Protein AF-A0A2V7W354-F1 (afdb_monomer_lite)

Structure (mmCIF, N/CA/C/O backbone):
data_AF-A0A2V7W354-F1
#
_entry.id   AF-A0A2V7W354-F1
#
loop_
_atom_site.group_PDB
_atom_site.id
_atom_site.type_symbol
_atom_site.label_atom_id
_atom_site.label_alt_id
_atom_site.label_comp_id
_atom_site.label_asym_id
_atom_site.label_entity_id
_atom_site.label_seq_id
_atom_site.pdbx_PDB_ins_code
_atom_site.Cartn_x
_atom_site.Cartn_y
_atom_site.Cartn_z
_atom_site.occupancy
_atom_site.B_iso_or_equiv
_atom_site.auth_seq_id
_atom_site.auth_comp_id
_atom_site.auth_asym_id
_atom_site.auth_atom_id
_atom_site.pdbx_PDB_model_num
ATOM 1 N N . MET A 1 1 ? -5.251 -16.194 -10.541 1.00 64.38 1 MET A N 1
ATOM 2 C CA . MET A 1 1 ? -4.173 -15.465 -9.830 1.00 64.38 1 MET A CA 1
ATOM 3 C C . MET A 1 1 ? -4.380 -13.954 -9.883 1.00 64.38 1 MET A C 1
ATOM 5 O O . MET A 1 1 ? -4.594 -13.389 -8.822 1.00 64.38 1 MET A O 1
ATOM 9 N N . LEU A 1 2 ? -4.373 -13.297 -11.059 1.00 75.38 2 LEU A N 1
ATOM 10 C CA . LEU A 1 2 ? -4.713 -11.863 -11.137 1.00 75.38 2 LEU A CA 1
ATOM 11 C C . LEU A 1 2 ? -6.180 -11.609 -10.772 1.00 75.38 2 LEU A C 1
ATOM 13 O O . LEU A 1 2 ? -6.443 -10.765 -9.927 1.00 75.38 2 LEU A O 1
ATOM 17 N N . ASP A 1 3 ? -7.098 -12.406 -11.320 1.00 82.12 3 ASP A N 1
ATOM 18 C CA . ASP A 1 3 ? -8.537 -12.286 -11.047 1.00 82.12 3 ASP A CA 1
ATOM 19 C C . ASP A 1 3 ? -8.871 -12.484 -9.559 1.00 82.12 3 ASP A C 1
ATOM 21 O O . ASP A 1 3 ? -9.708 -11.777 -9.002 1.00 82.12 3 ASP A O 1
ATOM 25 N N . ASP A 1 4 ? -8.178 -13.408 -8.883 1.00 88.19 4 ASP A N 1
ATOM 26 C CA . ASP A 1 4 ? -8.357 -13.656 -7.447 1.00 88.19 4 ASP A CA 1
ATOM 27 C C . ASP A 1 4 ? -7.864 -12.472 -6.610 1.00 88.19 4 ASP A C 1
ATOM 29 O O . ASP A 1 4 ? -8.521 -12.072 -5.647 1.00 88.19 4 ASP A O 1
ATOM 33 N N . LEU A 1 5 ? -6.721 -11.886 -6.987 1.00 89.38 5 LEU A N 1
ATOM 34 C CA . LEU A 1 5 ? -6.174 -10.703 -6.328 1.00 89.38 5 LEU A CA 1
ATOM 35 C C . LEU A 1 5 ? -7.048 -9.470 -6.584 1.00 89.38 5 LEU A C 1
ATOM 37 O O . LEU A 1 5 ? -7.323 -8.712 -5.658 1.00 89.38 5 LEU A O 1
ATOM 41 N N . GLU A 1 6 ? -7.524 -9.280 -7.813 1.00 90.94 6 GLU A N 1
ATOM 42 C CA . GLU A 1 6 ? -8.455 -8.209 -8.161 1.00 90.94 6 GLU A CA 1
ATOM 43 C C . GLU A 1 6 ? -9.764 -8.345 -7.380 1.00 90.94 6 GLU A C 1
ATOM 45 O O . GLU A 1 6 ? -10.239 -7.369 -6.796 1.00 90.94 6 GLU A O 1
ATOM 50 N N . LYS A 1 7 ? -10.313 -9.562 -7.286 1.00 93.88 7 LYS A N 1
ATOM 51 C CA . LYS A 1 7 ? -11.489 -9.837 -6.461 1.00 93.88 7 LYS A CA 1
ATOM 52 C C . LYS A 1 7 ? -11.224 -9.515 -4.992 1.00 93.88 7 LYS A C 1
ATOM 54 O O . LYS A 1 7 ? -12.003 -8.783 -4.388 1.00 93.88 7 LYS A O 1
ATOM 59 N N . LEU A 1 8 ? -10.117 -10.005 -4.431 1.00 95.81 8 LEU A N 1
ATOM 60 C CA . LEU A 1 8 ? -9.734 -9.736 -3.044 1.00 95.81 8 LEU A CA 1
ATOM 61 C C . LEU A 1 8 ? -9.638 -8.230 -2.770 1.00 95.81 8 LEU A C 1
ATOM 63 O O . LEU A 1 8 ? -10.099 -7.756 -1.732 1.00 95.81 8 LEU A O 1
ATOM 67 N N . ILE A 1 9 ? -9.066 -7.476 -3.707 1.00 95.50 9 ILE A N 1
ATOM 68 C CA . ILE A 1 9 ? -8.936 -6.023 -3.622 1.00 95.50 9 ILE A CA 1
ATOM 69 C C . ILE A 1 9 ? -10.290 -5.334 -3.691 1.00 95.50 9 ILE A C 1
ATOM 71 O O . ILE A 1 9 ? -10.560 -4.463 -2.866 1.00 95.50 9 ILE A O 1
ATOM 75 N N . ASN A 1 10 ? -11.150 -5.722 -4.628 1.00 94.06 10 ASN A N 1
ATOM 76 C CA . ASN A 1 10 ? -12.484 -5.147 -4.756 1.00 94.06 10 ASN A CA 1
ATOM 77 C C . ASN A 1 10 ? -13.334 -5.401 -3.504 1.00 94.06 10 ASN A C 1
ATOM 79 O O . ASN A 1 10 ? -14.010 -4.486 -3.039 1.00 94.06 10 ASN A O 1
ATOM 83 N N . ASP A 1 11 ? -13.226 -6.590 -2.907 1.00 96.31 11 ASP A N 1
ATOM 84 C CA . ASP A 1 11 ? -13.953 -6.957 -1.687 1.00 96.31 11 ASP A CA 1
ATOM 85 C C . ASP A 1 11 ? -13.463 -6.191 -0.440 1.00 96.31 11 ASP A C 1
ATOM 87 O O . ASP A 1 11 ? -14.211 -6.022 0.522 1.00 96.31 11 ASP A O 1
ATOM 91 N N . ASN A 1 12 ? -12.210 -5.718 -0.439 1.00 97.19 12 ASN A N 1
ATOM 92 C CA . ASN A 1 12 ? -11.556 -5.137 0.742 1.00 97.19 12 ASN A CA 1
ATOM 93 C C . ASN A 1 12 ? -11.166 -3.659 0.597 1.00 97.19 12 ASN A C 1
ATOM 95 O O . ASN A 1 12 ? -10.631 -3.061 1.536 1.00 97.19 12 ASN A O 1
ATOM 99 N N . ASN A 1 13 ? -11.428 -3.037 -0.550 1.00 93.94 13 ASN A N 1
ATOM 100 C CA . ASN A 1 13 ? -11.149 -1.624 -0.762 1.00 93.94 13 ASN A CA 1
ATOM 101 C C . ASN A 1 13 ? -12.141 -0.749 0.020 1.00 93.94 13 ASN A C 1
ATOM 103 O O . ASN A 1 13 ? -13.292 -0.569 -0.369 1.00 93.94 13 ASN A O 1
ATOM 107 N N . GLN A 1 14 ? -11.675 -0.152 1.117 1.00 88.12 14 GLN A N 1
ATOM 108 C CA . GLN A 1 14 ? -12.504 0.670 2.004 1.00 88.12 14 GLN A CA 1
ATOM 109 C C . GLN A 1 14 ? -12.506 2.157 1.637 1.00 88.12 14 GLN A C 1
ATOM 111 O O . GLN A 1 14 ? -12.971 2.987 2.422 1.00 88.12 14 GLN A O 1
ATOM 116 N N . ARG A 1 15 ? -11.973 2.524 0.465 1.00 83.75 15 ARG A N 1
ATOM 117 C CA . ARG A 1 15 ? -11.866 3.919 0.042 1.00 83.75 15 ARG A CA 1
ATOM 118 C C . ARG A 1 15 ? -12.774 4.231 -1.150 1.00 83.75 15 ARG A C 1
ATOM 120 O O . ARG A 1 15 ? -12.404 3.956 -2.292 1.00 83.75 15 ARG A O 1
ATOM 127 N N . PRO A 1 16 ? -13.911 4.910 -0.915 1.00 77.88 16 PRO A N 1
ATOM 128 C CA . PRO A 1 16 ? -14.727 5.460 -1.991 1.00 77.88 16 PRO A CA 1
ATOM 129 C C . PRO A 1 16 ? -13.901 6.380 -2.904 1.00 77.88 16 PRO A C 1
ATOM 131 O O . PRO A 1 16 ? -13.127 7.211 -2.425 1.00 77.88 16 PRO A O 1
ATOM 134 N N . GLY A 1 17 ? -14.057 6.228 -4.221 1.00 78.00 17 GLY A N 1
ATOM 135 C CA . GLY A 1 17 ? -13.356 7.040 -5.227 1.00 78.00 17 GLY A CA 1
ATOM 136 C C . GLY A 1 17 ? -11.921 6.604 -5.552 1.00 78.00 17 GLY A C 1
ATOM 137 O O . GLY A 1 17 ? -11.286 7.226 -6.401 1.00 78.00 17 GLY A O 1
ATOM 138 N N . LEU A 1 18 ? -11.404 5.543 -4.923 1.00 84.94 18 LEU A N 1
ATOM 139 C CA . LEU A 1 18 ? -10.196 4.850 -5.371 1.00 84.94 18 LEU A CA 1
ATOM 140 C C . LEU A 1 18 ? -10.619 3.557 -6.071 1.00 84.94 18 LEU A C 1
ATOM 142 O O . LEU A 1 18 ? -11.279 2.728 -5.451 1.00 84.94 18 LEU A O 1
ATOM 146 N N . SER A 1 19 ? -10.277 3.380 -7.348 1.00 90.50 19 SER A N 1
ATOM 147 C CA . SER A 1 19 ? -10.637 2.151 -8.063 1.00 90.50 19 SER A CA 1
ATOM 148 C C . SER A 1 19 ? -9.844 0.957 -7.522 1.00 90.50 19 SER A C 1
ATOM 150 O O . SER A 1 19 ? -8.677 1.096 -7.142 1.00 90.50 19 SER A O 1
ATOM 152 N N . GLY A 1 20 ? -10.461 -0.228 -7.515 1.00 90.38 20 GLY A N 1
ATOM 153 C CA . GLY A 1 20 ? -9.764 -1.466 -7.152 1.00 90.38 20 GLY A CA 1
ATOM 154 C C . GLY A 1 20 ? -8.561 -1.729 -8.057 1.00 90.38 20 GLY A C 1
ATOM 155 O O . GLY A 1 20 ? -7.496 -2.094 -7.576 1.00 90.38 20 GLY A O 1
ATOM 156 N N . THR A 1 21 ? -8.665 -1.392 -9.342 1.00 89.62 21 THR A N 1
ATOM 157 C CA . THR A 1 21 ? -7.558 -1.476 -10.302 1.00 89.62 21 THR A CA 1
ATOM 158 C C . THR A 1 21 ? -6.344 -0.626 -9.896 1.00 89.62 21 THR A C 1
ATOM 160 O O . THR A 1 21 ? -5.209 -1.077 -10.010 1.00 89.62 21 THR A O 1
ATOM 163 N N . THR A 1 22 ? -6.535 0.584 -9.353 1.00 91.31 22 THR A N 1
ATOM 164 C CA . THR A 1 22 ? -5.404 1.371 -8.827 1.00 91.31 22 THR A CA 1
ATOM 165 C C . THR A 1 22 ? -4.781 0.710 -7.597 1.00 91.31 22 THR A C 1
ATOM 167 O O . THR A 1 22 ? -3.558 0.680 -7.477 1.00 91.31 22 THR A O 1
ATOM 170 N N . VAL A 1 23 ? -5.595 0.150 -6.695 1.00 94.50 23 VAL A N 1
ATOM 171 C CA . VAL A 1 23 ? -5.094 -0.591 -5.522 1.00 94.50 23 VAL A CA 1
ATOM 172 C C . VAL A 1 23 ? -4.318 -1.841 -5.952 1.00 94.50 23 VAL A C 1
ATOM 174 O O . VAL A 1 23 ? -3.273 -2.125 -5.375 1.00 94.50 23 VAL A O 1
ATOM 177 N N . LEU A 1 24 ? -4.766 -2.529 -7.005 1.00 92.88 24 LEU A N 1
ATOM 178 C CA . LEU A 1 24 ? -4.073 -3.667 -7.611 1.00 92.88 24 LEU A CA 1
ATOM 179 C C . LEU A 1 24 ? -2.677 -3.290 -8.094 1.00 92.88 24 LEU A C 1
ATOM 181 O O . LEU A 1 24 ? -1.703 -3.946 -7.737 1.00 92.88 24 LEU A O 1
ATOM 185 N N . TYR A 1 25 ? -2.549 -2.203 -8.847 1.00 92.06 25 TYR A N 1
ATOM 186 C CA . TYR A 1 25 ? -1.241 -1.774 -9.342 1.00 92.06 25 TYR A CA 1
ATOM 187 C C . TYR A 1 25 ? -0.308 -1.306 -8.226 1.00 92.06 25 TYR A C 1
ATOM 189 O O . TYR A 1 25 ? 0.904 -1.499 -8.321 1.00 92.06 25 TYR A O 1
ATOM 197 N N . ILE A 1 26 ? -0.857 -0.752 -7.143 1.00 94.38 26 ILE A N 1
ATOM 198 C CA . ILE A 1 26 ? -0.087 -0.460 -5.931 1.00 94.38 26 ILE A CA 1
ATOM 199 C C . ILE A 1 26 ? 0.396 -1.764 -5.291 1.00 94.38 26 ILE A C 1
ATOM 201 O O . ILE A 1 26 ? 1.592 -1.898 -5.071 1.00 94.38 26 ILE A O 1
ATOM 205 N N . ALA A 1 27 ? -0.476 -2.753 -5.076 1.00 94.69 27 ALA A N 1
ATOM 206 C CA . ALA A 1 27 ? -0.093 -4.053 -4.514 1.00 94.69 27 ALA A CA 1
ATOM 207 C C . ALA A 1 27 ? 1.032 -4.725 -5.323 1.00 94.69 27 ALA A C 1
ATOM 209 O O . ALA A 1 27 ? 2.036 -5.171 -4.767 1.00 94.69 27 ALA A O 1
ATOM 210 N N . LEU A 1 28 ? 0.908 -4.726 -6.653 1.00 91.62 28 LEU A N 1
ATOM 211 C CA . LEU A 1 28 ? 1.934 -5.252 -7.555 1.00 91.62 28 LEU A CA 1
ATOM 212 C C . LEU A 1 28 ? 3.236 -4.443 -7.485 1.00 91.62 28 LEU A C 1
ATOM 214 O O . LEU A 1 28 ? 4.321 -5.019 -7.511 1.00 91.62 28 LEU A O 1
ATOM 218 N N . TH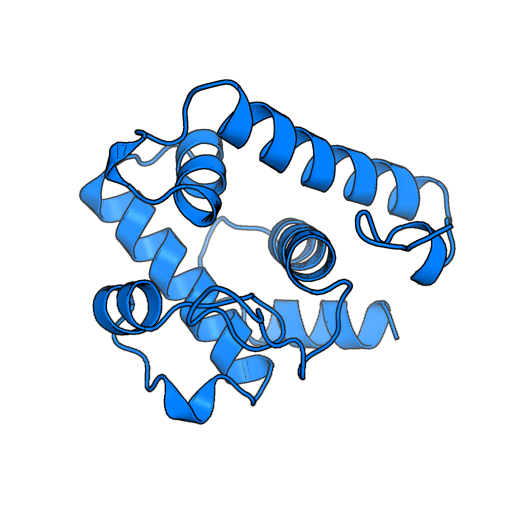R A 1 29 ? 3.152 -3.120 -7.348 1.00 92.12 29 THR A N 1
ATOM 219 C CA . THR A 1 29 ? 4.338 -2.264 -7.205 1.00 92.12 29 THR A CA 1
ATOM 220 C C . THR A 1 29 ? 5.053 -2.474 -5.871 1.00 92.12 29 THR A C 1
ATOM 222 O O . THR A 1 29 ? 6.284 -2.445 -5.830 1.00 92.12 29 THR A O 1
ATOM 225 N N . GLU A 1 30 ? 4.299 -2.696 -4.797 1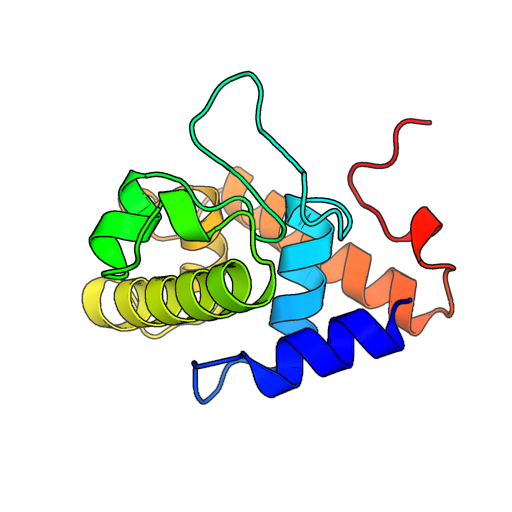.00 94.12 30 GLU A N 1
ATOM 226 C CA . GLU A 1 30 ? 4.815 -2.853 -3.437 1.00 94.12 30 GLU A CA 1
ATOM 227 C C . GLU A 1 30 ? 5.440 -4.232 -3.201 1.00 94.12 30 GLU A C 1
ATOM 229 O O . GLU A 1 30 ? 6.563 -4.335 -2.714 1.00 94.12 30 GLU A O 1
ATOM 234 N N . SER A 1 31 ? 4.736 -5.302 -3.568 1.00 93.19 31 SER A N 1
ATOM 235 C CA . SER A 1 31 ? 5.119 -6.678 -3.216 1.00 93.19 31 SER A CA 1
ATOM 236 C C . SER A 1 31 ? 5.231 -7.619 -4.412 1.00 93.19 31 SER A C 1
ATOM 238 O O . SER A 1 31 ? 5.590 -8.781 -4.245 1.00 93.19 31 SER A O 1
ATOM 240 N N . GLY A 1 32 ? 4.897 -7.166 -5.624 1.00 89.94 32 GLY A N 1
ATOM 241 C CA . GLY A 1 32 ? 4.692 -8.071 -6.757 1.00 89.94 32 GLY A CA 1
ATOM 242 C C . GLY A 1 32 ? 3.459 -8.966 -6.596 1.00 89.94 32 GLY A C 1
ATOM 243 O O . GLY A 1 32 ? 3.352 -9.961 -7.30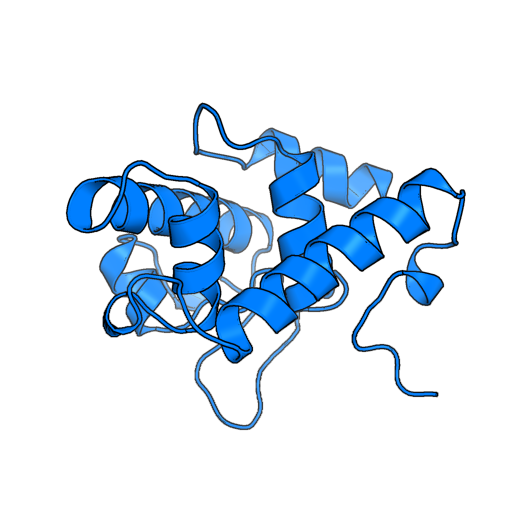2 1.00 89.94 32 GLY A O 1
ATOM 244 N N . GLY A 1 33 ? 2.547 -8.638 -5.670 1.00 90.69 33 GLY A N 1
ATOM 245 C CA . GLY A 1 33 ? 1.387 -9.467 -5.336 1.00 90.69 33 GLY A CA 1
ATOM 246 C C . GLY A 1 33 ? 1.652 -10.525 -4.259 1.00 90.69 33 GLY A C 1
ATOM 247 O O . GLY A 1 33 ? 0.764 -11.326 -3.984 1.00 90.69 33 GLY A O 1
ATOM 248 N N . ASP A 1 34 ? 2.838 -10.540 -3.643 1.00 91.81 34 ASP A N 1
ATOM 249 C CA . ASP A 1 34 ? 3.181 -11.493 -2.584 1.00 91.81 34 ASP A CA 1
ATOM 250 C C . ASP A 1 34 ? 2.623 -11.044 -1.215 1.00 91.81 34 ASP A C 1
ATOM 252 O O . ASP A 1 34 ? 3.107 -10.063 -0.636 1.00 91.81 34 ASP A O 1
ATOM 256 N N . PRO A 1 35 ? 1.639 -11.762 -0.634 1.00 92.62 35 PRO A N 1
ATOM 257 C CA . PRO A 1 35 ? 1.091 -11.428 0.677 1.00 92.62 35 PRO A CA 1
ATOM 258 C C . PRO A 1 35 ? 2.082 -11.651 1.826 1.00 92.62 35 PRO A C 1
ATOM 260 O O . PRO A 1 35 ? 1.852 -11.141 2.918 1.00 92.62 35 PRO A O 1
ATOM 263 N N . ASN A 1 36 ? 3.187 -12.364 1.595 1.00 92.88 36 ASN A N 1
ATOM 264 C CA . ASN A 1 36 ? 4.219 -12.647 2.592 1.00 92.88 36 ASN A CA 1
ATOM 265 C C . ASN A 1 36 ? 5.467 -11.764 2.428 1.00 92.88 36 ASN A C 1
ATOM 267 O O . ASN A 1 36 ? 6.480 -12.000 3.094 1.00 92.88 36 ASN A O 1
ATOM 271 N N . ALA A 1 37 ? 5.416 -10.744 1.565 1.00 93.69 37 ALA A N 1
ATOM 272 C CA . ALA A 1 37 ? 6.547 -9.860 1.327 1.00 93.69 37 ALA A CA 1
ATOM 273 C C . ALA A 1 37 ? 6.970 -9.130 2.614 1.00 93.69 37 ALA A C 1
ATOM 275 O O . ALA A 1 37 ? 6.155 -8.527 3.313 1.00 93.69 37 ALA A O 1
ATOM 276 N N . ASN A 1 38 ? 8.266 -9.142 2.918 1.00 93.12 38 ASN A N 1
ATOM 277 C CA . ASN A 1 38 ? 8.837 -8.465 4.081 1.00 93.12 38 ASN A CA 1
ATOM 278 C C . ASN A 1 38 ? 10.067 -7.660 3.661 1.00 93.12 38 ASN A C 1
ATOM 280 O O . ASN A 1 38 ? 11.011 -8.205 3.083 1.00 93.12 38 ASN A O 1
ATOM 284 N N . ALA A 1 39 ? 10.082 -6.367 3.979 1.00 90.81 39 ALA A N 1
ATOM 285 C CA . ALA A 1 39 ? 11.237 -5.525 3.713 1.00 90.81 39 ALA A CA 1
ATOM 286 C C . ALA A 1 39 ? 12.370 -5.812 4.712 1.00 90.81 39 ALA A C 1
ATOM 288 O O . ALA A 1 39 ? 12.178 -5.775 5.924 1.00 90.81 39 ALA A O 1
ATOM 289 N N . SER A 1 40 ? 13.586 -6.039 4.211 1.00 87.12 40 SER A N 1
ATOM 290 C CA . SER A 1 40 ? 14.763 -6.324 5.049 1.00 87.12 40 SER A CA 1
ATOM 291 C C . SER A 1 40 ? 15.321 -5.101 5.786 1.00 87.12 40 SER A C 1
ATOM 293 O O . SER A 1 40 ? 16.060 -5.249 6.755 1.00 87.12 40 SER A O 1
ATOM 295 N N . SER A 1 41 ? 14.988 -3.892 5.333 1.00 91.00 41 SER A N 1
ATOM 296 C CA . SER A 1 41 ? 15.525 -2.624 5.844 1.00 91.00 41 SER A CA 1
ATOM 297 C C . SER A 1 41 ? 14.479 -1.734 6.521 1.00 91.00 41 SER A C 1
ATOM 299 O O . SER A 1 41 ? 14.790 -0.612 6.920 1.00 91.00 41 SER A O 1
ATOM 301 N N . SER A 1 42 ? 13.230 -2.192 6.644 1.00 93.56 42 SER A N 1
ATOM 302 C CA . SER A 1 42 ? 12.140 -1.395 7.208 1.00 93.56 42 SER A CA 1
ATOM 303 C C . SER A 1 42 ? 11.111 -2.269 7.933 1.00 93.56 42 SER A C 1
ATOM 305 O O . SER A 1 42 ? 11.275 -3.476 8.062 1.00 93.56 42 SER A O 1
ATOM 307 N N . SER A 1 43 ? 10.045 -1.644 8.443 1.00 95.94 43 SER A N 1
ATOM 308 C CA . SER A 1 43 ? 8.888 -2.364 9.000 1.00 95.94 43 SER A CA 1
ATOM 309 C C . SER A 1 43 ? 7.778 -2.589 7.971 1.00 95.94 43 SER A C 1
ATOM 311 O O . SER A 1 43 ? 6.634 -2.765 8.354 1.00 95.94 43 SER A O 1
ATOM 313 N N . ALA A 1 44 ? 8.060 -2.479 6.676 1.00 97.00 44 ALA A N 1
ATOM 314 C CA . ALA A 1 44 ? 7.057 -2.737 5.653 1.00 97.00 44 ALA A CA 1
ATOM 315 C C . ALA A 1 44 ? 6.810 -4.245 5.516 1.00 97.00 44 ALA A C 1
ATOM 317 O O . ALA A 1 44 ? 7.761 -5.017 5.356 1.00 97.00 44 ALA A O 1
ATOM 318 N N . ILE A 1 45 ? 5.540 -4.649 5.602 1.00 97.25 45 ILE A N 1
ATOM 319 C CA . ILE A 1 45 ? 5.129 -6.054 5.522 1.00 97.25 45 ILE A CA 1
ATOM 320 C C . ILE A 1 45 ? 3.873 -6.244 4.673 1.00 97.25 45 ILE A C 1
ATOM 322 O O . ILE A 1 45 ? 3.047 -5.337 4.522 1.00 97.25 45 ILE A O 1
ATOM 326 N N . GLY A 1 46 ? 3.730 -7.466 4.176 1.00 95.88 46 GLY A N 1
ATOM 327 C CA . GLY A 1 46 ? 2.547 -7.972 3.507 1.00 95.88 46 GLY A CA 1
ATOM 328 C C . GLY A 1 46 ? 2.338 -7.427 2.098 1.00 95.88 46 GLY A C 1
ATOM 329 O O . GLY A 1 46 ? 3.160 -6.684 1.551 1.00 95.88 46 GLY A O 1
ATOM 330 N N . LEU A 1 47 ? 1.175 -7.765 1.541 1.00 97.06 47 LEU A N 1
ATOM 331 C CA . LEU A 1 47 ? 0.767 -7.442 0.169 1.00 97.06 47 LEU A CA 1
ATOM 332 C C . LEU A 1 47 ? 0.935 -5.954 -0.187 1.00 97.06 47 LEU A C 1
ATOM 334 O O . LEU A 1 47 ? 1.312 -5.613 -1.306 1.00 97.06 47 LEU A O 1
ATOM 338 N N . MET A 1 48 ? 0.657 -5.071 0.775 1.00 97.69 48 MET A N 1
ATOM 339 C CA . MET A 1 48 ? 0.618 -3.618 0.582 1.00 97.69 48 MET A CA 1
ATOM 340 C C . MET A 1 48 ? 1.821 -2.884 1.199 1.00 97.69 48 MET A C 1
ATOM 342 O O . MET A 1 48 ? 1.796 -1.654 1.268 1.00 97.69 48 MET A O 1
ATOM 346 N N . GLN A 1 49 ? 2.831 -3.624 1.683 1.00 97.62 49 GLN A N 1
ATOM 347 C CA . GLN A 1 49 ? 4.059 -3.097 2.303 1.00 97.62 49 GLN A CA 1
ATOM 348 C C . GLN A 1 49 ? 3.799 -2.017 3.371 1.00 97.62 49 GLN A C 1
ATOM 350 O O . GLN A 1 49 ? 4.449 -0.973 3.441 1.00 97.62 49 GLN A O 1
ATOM 355 N N . ILE A 1 50 ? 2.834 -2.277 4.255 1.00 98.06 50 ILE A N 1
ATOM 356 C CA . ILE A 1 50 ? 2.427 -1.333 5.299 1.00 98.06 50 ILE A CA 1
ATOM 357 C C . ILE A 1 50 ? 3.459 -1.314 6.425 1.00 98.06 50 ILE A C 1
ATOM 359 O O . ILE A 1 50 ? 3.809 -2.352 6.980 1.00 98.06 50 ILE A O 1
ATOM 363 N N . THR A 1 51 ? 3.900 -0.116 6.814 1.00 97.69 51 THR A N 1
ATOM 364 C CA . THR A 1 51 ? 4.794 0.079 7.967 1.00 97.69 51 THR A CA 1
ATOM 365 C C . THR A 1 51 ? 4.032 0.213 9.288 1.00 97.69 51 THR A C 1
ATOM 367 O O . THR A 1 51 ? 2.847 0.556 9.319 1.00 97.69 51 THR A O 1
ATOM 370 N N . LYS A 1 52 ? 4.727 0.059 10.426 1.00 97.88 52 LYS A N 1
ATOM 371 C CA . LYS A 1 52 ? 4.142 0.310 11.763 1.00 97.88 52 LYS A CA 1
ATOM 372 C C . LYS A 1 52 ? 3.554 1.718 11.904 1.00 97.88 52 LYS A C 1
ATOM 374 O O . LYS A 1 52 ? 2.535 1.905 12.569 1.00 97.88 52 LYS A O 1
ATOM 379 N N . VAL A 1 53 ? 4.191 2.714 11.283 1.00 97.56 53 VAL A N 1
ATOM 380 C CA . VAL A 1 53 ? 3.738 4.113 11.320 1.00 97.56 53 VAL A CA 1
ATOM 381 C C . VAL A 1 53 ? 2.435 4.277 10.542 1.00 97.56 53 VAL A C 1
ATOM 383 O O . VAL A 1 53 ? 1.490 4.866 11.067 1.00 97.56 53 VAL A O 1
ATOM 386 N N . MET A 1 54 ? 2.357 3.702 9.339 1.00 98.06 54 MET A N 1
ATOM 387 C CA . MET A 1 54 ? 1.142 3.711 8.519 1.00 98.06 54 MET A CA 1
ATOM 388 C C . MET A 1 54 ? -0.014 3.011 9.237 1.00 98.06 54 MET A C 1
ATOM 390 O O . MET A 1 54 ? -1.094 3.587 9.346 1.00 98.06 54 MET A O 1
ATOM 394 N N . ALA A 1 55 ? 0.224 1.826 9.814 1.00 98.19 55 ALA A N 1
ATOM 395 C CA . ALA A 1 55 ? -0.785 1.089 10.577 1.00 98.19 55 ALA A CA 1
ATOM 396 C C . ALA A 1 55 ? -1.334 1.915 11.752 1.00 98.19 55 ALA A C 1
ATOM 398 O O . ALA A 1 55 ? -2.546 1.989 11.952 1.00 98.19 55 ALA A O 1
ATOM 399 N N . LYS A 1 56 ? -0.460 2.620 12.486 1.00 98.12 56 LYS A N 1
ATOM 400 C CA . LYS A 1 56 ? -0.869 3.532 13.563 1.00 98.12 56 LYS A CA 1
ATOM 401 C C . LYS A 1 56 ? -1.721 4.696 13.044 1.00 98.12 56 LYS A C 1
ATOM 403 O O . LYS A 1 56 ? -2.736 5.021 13.656 1.00 98.12 56 LYS A O 1
ATOM 408 N N . GLN A 1 57 ? -1.331 5.317 11.929 1.00 97.75 57 GLN A N 1
ATOM 409 C CA . GLN A 1 57 ? -2.065 6.432 11.311 1.00 97.75 57 GLN A CA 1
ATOM 410 C C . GLN A 1 57 ? -3.445 5.991 10.792 1.00 97.75 57 GLN A C 1
ATOM 412 O O . GLN A 1 57 ? -4.435 6.700 10.976 1.00 97.75 57 GLN A O 1
ATOM 417 N N . ALA A 1 58 ? -3.519 4.790 10.219 1.00 96.88 58 ALA A N 1
ATOM 418 C CA . ALA A 1 58 ? -4.737 4.171 9.703 1.00 96.88 58 ALA A CA 1
ATOM 419 C C . ALA A 1 58 ? -5.590 3.461 10.772 1.00 96.88 58 ALA A C 1
ATOM 421 O O . ALA A 1 58 ? -6.695 3.014 10.467 1.00 96.88 58 ALA A O 1
ATOM 422 N N . LYS A 1 59 ? -5.109 3.391 12.023 1.00 97.44 59 LYS A N 1
ATOM 423 C CA . LYS A 1 59 ? -5.746 2.693 13.154 1.00 97.44 59 LYS A CA 1
ATOM 424 C C . LYS A 1 59 ? -5.990 1.197 12.893 1.00 97.44 59 LYS A C 1
ATOM 426 O O . LYS A 1 59 ? -7.059 0.679 13.205 1.00 97.44 59 LYS A O 1
ATOM 431 N N . CYS A 1 60 ? -4.996 0.511 12.341 1.00 97.00 60 CYS A N 1
ATOM 432 C CA . CYS A 1 60 ? -5.016 -0.935 12.104 1.00 97.00 60 CYS A CA 1
ATOM 433 C C . CYS A 1 60 ? -4.140 -1.685 13.114 1.00 97.00 60 CYS A C 1
ATOM 435 O O . CYS A 1 60 ? -3.202 -1.118 13.682 1.00 97.00 60 CYS A O 1
ATOM 437 N N . SER A 1 61 ? -4.379 -2.989 13.264 1.00 97.88 61 SER A N 1
ATOM 438 C CA . SER A 1 61 ? -3.450 -3.878 13.964 1.00 97.88 61 SER A CA 1
ATOM 439 C C . SER A 1 61 ? -2.294 -4.267 13.044 1.00 97.88 61 SER A C 1
ATOM 441 O O . SER A 1 61 ? -2.509 -4.916 12.027 1.00 97.88 61 SER A O 1
ATOM 443 N N . TYR A 1 62 ? -1.058 -3.905 13.399 1.00 97.62 62 TYR A N 1
ATOM 444 C CA . TYR A 1 62 ? 0.114 -4.218 12.573 1.00 97.62 62 TYR A CA 1
ATOM 445 C C . TYR A 1 62 ? 0.389 -5.728 12.469 1.00 97.62 62 TYR A C 1
ATOM 447 O O . TYR A 1 62 ? 0.820 -6.201 11.424 1.00 97.62 62 TYR A O 1
ATOM 455 N N . SER A 1 63 ? 0.109 -6.506 13.519 1.00 96.69 63 SER A N 1
ATOM 456 C CA . SER A 1 63 ? 0.313 -7.963 13.501 1.00 96.69 63 SER A CA 1
ATOM 457 C C . SER A 1 63 ? -0.664 -8.709 12.590 1.00 96.69 63 SER A C 1
ATOM 459 O O . SER A 1 63 ? -0.393 -9.851 12.237 1.00 96.69 63 SER A O 1
ATOM 461 N N . ALA A 1 64 ? -1.779 -8.080 12.206 1.00 96.50 64 ALA A N 1
ATOM 462 C CA . ALA A 1 64 ? -2.771 -8.673 11.313 1.00 96.50 64 ALA A CA 1
ATOM 463 C C . ALA A 1 64 ? -2.410 -8.511 9.827 1.00 96.50 64 ALA A C 1
ATOM 465 O O . ALA A 1 64 ? -3.013 -9.156 8.984 1.00 96.50 64 ALA A O 1
ATOM 466 N N . LEU A 1 65 ? -1.410 -7.689 9.484 1.00 97.25 65 LEU A N 1
ATOM 467 C CA . LEU A 1 65 ? -1.135 -7.288 8.095 1.00 97.25 65 LEU A CA 1
ATOM 468 C C . LEU A 1 65 ? -0.427 -8.360 7.249 1.00 97.25 65 LEU A C 1
ATOM 470 O O . LEU A 1 65 ? -0.147 -8.117 6.077 1.00 97.25 65 LEU A O 1
ATOM 474 N N . ALA A 1 66 ? -0.138 -9.528 7.830 1.00 94.75 66 ALA A N 1
ATOM 475 C CA . ALA A 1 66 ? 0.206 -10.727 7.066 1.00 94.75 66 ALA A CA 1
ATOM 476 C C . ALA A 1 66 ? -1.029 -11.333 6.368 1.00 94.75 66 ALA A C 1
ATOM 478 O O . ALA A 1 66 ? -0.885 -12.053 5.384 1.00 94.75 66 ALA A O 1
ATOM 479 N N . ASP A 1 67 ? -2.238 -11.025 6.850 1.00 97.12 67 ASP A N 1
ATOM 480 C CA . ASP A 1 67 ? -3.471 -11.286 6.116 1.00 97.12 67 ASP A CA 1
ATOM 481 C C . ASP A 1 67 ? -3.629 -10.225 5.005 1.00 97.12 67 ASP A C 1
ATOM 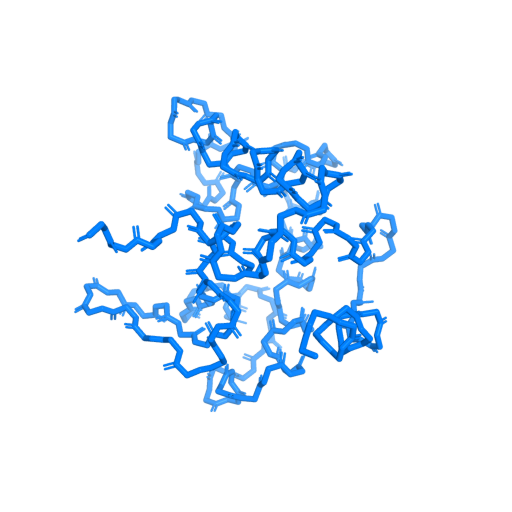483 O O . ASP A 1 67 ? -3.642 -9.018 5.289 1.00 97.12 67 ASP A O 1
ATOM 487 N N . PRO A 1 68 ? -3.735 -10.629 3.727 1.00 97.50 68 PRO A N 1
ATOM 488 C CA . PRO A 1 68 ? -3.808 -9.682 2.623 1.00 97.50 68 PRO A CA 1
ATOM 489 C C . PRO A 1 68 ? -5.094 -8.845 2.620 1.00 97.50 68 PRO A C 1
ATOM 491 O O . PRO A 1 68 ? -5.048 -7.692 2.188 1.00 97.50 68 PRO A O 1
ATOM 494 N N . ALA A 1 69 ? -6.217 -9.359 3.132 1.00 98.12 69 ALA A N 1
ATOM 495 C CA . ALA A 1 69 ? -7.448 -8.583 3.266 1.00 98.12 69 ALA A CA 1
ATOM 496 C C . ALA A 1 69 ? -7.252 -7.434 4.267 1.00 98.12 69 ALA A C 1
ATOM 498 O O . ALA A 1 69 ? -7.544 -6.277 3.951 1.00 98.12 69 ALA A O 1
ATOM 499 N N . GLU A 1 70 ? -6.666 -7.723 5.432 1.00 98.31 70 GLU A N 1
ATOM 500 C CA . GLU A 1 70 ? -6.319 -6.713 6.442 1.00 98.31 70 GLU A CA 1
ATOM 501 C C . GLU A 1 70 ? -5.306 -5.693 5.902 1.00 98.31 70 GLU A C 1
ATOM 503 O O . GLU A 1 70 ? -5.442 -4.486 6.131 1.00 98.31 70 GLU A O 1
ATOM 508 N N . ALA A 1 71 ? -4.323 -6.144 5.115 1.00 98.25 71 ALA A N 1
ATOM 509 C CA . ALA A 1 71 ? -3.361 -5.262 4.461 1.00 98.25 71 ALA A CA 1
ATOM 510 C C . ALA A 1 71 ? -4.036 -4.275 3.489 1.00 98.25 71 ALA A C 1
ATOM 512 O O . ALA A 1 71 ? -3.751 -3.075 3.543 1.00 98.25 71 ALA A O 1
ATOM 513 N N . ILE A 1 72 ? -4.962 -4.743 2.641 1.00 98.44 72 ILE A N 1
ATOM 514 C CA . ILE A 1 72 ? -5.713 -3.906 1.684 1.00 98.44 72 ILE A CA 1
ATOM 515 C C . ILE A 1 72 ? -6.604 -2.899 2.419 1.00 98.44 72 ILE A C 1
ATOM 517 O O . ILE A 1 72 ? -6.591 -1.698 2.113 1.00 98.44 72 ILE A O 1
ATOM 521 N N . GLN A 1 73 ? -7.353 -3.355 3.424 1.00 98.19 73 GLN A N 1
ATOM 522 C CA . GLN A 1 73 ? -8.202 -2.477 4.228 1.00 98.19 73 GLN A CA 1
ATOM 523 C C . GLN A 1 73 ? -7.369 -1.406 4.938 1.00 98.19 73 GLN A C 1
ATOM 525 O O . GLN A 1 73 ? -7.735 -0.228 4.959 1.00 98.19 73 GLN A O 1
ATOM 530 N N . CYS A 1 74 ? -6.213 -1.787 5.482 1.00 98.25 74 CYS A N 1
ATOM 531 C CA . CYS A 1 74 ? -5.337 -0.845 6.154 1.00 98.25 74 CYS A CA 1
ATOM 532 C C . CYS A 1 74 ? -4.713 0.172 5.192 1.00 98.25 74 CYS A C 1
ATOM 534 O O . CYS A 1 74 ? -4.700 1.369 5.486 1.00 98.25 74 CYS A O 1
ATOM 536 N N . ALA A 1 75 ? -4.253 -0.273 4.021 1.00 97.88 75 ALA A N 1
ATOM 537 C CA . ALA A 1 75 ? -3.704 0.596 2.983 1.00 97.88 75 ALA A CA 1
ATOM 538 C C . ALA A 1 75 ? -4.716 1.654 2.531 1.00 97.88 75 ALA A C 1
ATOM 540 O O . ALA A 1 75 ? -4.406 2.845 2.444 1.00 97.88 75 ALA A O 1
ATOM 541 N N . THR A 1 76 ? -5.957 1.238 2.288 1.00 97.19 76 THR A N 1
ATOM 542 C CA . THR A 1 76 ? -7.017 2.133 1.810 1.00 97.19 76 THR A CA 1
ATOM 543 C C . THR A 1 76 ? -7.475 3.107 2.900 1.00 97.19 76 THR A C 1
ATOM 545 O O . THR A 1 76 ? -7.613 4.303 2.626 1.00 97.19 76 THR A O 1
ATOM 548 N N . LYS A 1 77 ? -7.572 2.661 4.163 1.00 97.56 77 LYS A N 1
ATOM 549 C CA . LYS A 1 77 ? -7.737 3.540 5.339 1.00 97.56 77 LYS A CA 1
ATOM 550 C C . LYS A 1 77 ? -6.593 4.543 5.479 1.00 97.56 77 LYS A C 1
ATOM 552 O O . LYS A 1 77 ? -6.838 5.715 5.775 1.00 97.56 77 LYS A O 1
ATOM 557 N N . TYR A 1 78 ? -5.356 4.118 5.234 1.00 97.88 78 TYR A N 1
ATOM 558 C CA . TYR A 1 78 ? -4.200 5.004 5.278 1.00 97.88 78 TYR A CA 1
ATOM 559 C C . TYR A 1 78 ? -4.278 6.094 4.205 1.00 97.88 78 TYR A C 1
ATOM 561 O O . TYR A 1 78 ? -4.087 7.272 4.502 1.00 97.88 78 TYR A O 1
ATOM 569 N N . MET A 1 79 ? -4.652 5.737 2.976 1.00 96.56 79 MET A N 1
ATOM 570 C CA . MET A 1 79 ? -4.872 6.715 1.908 1.00 96.56 79 MET A CA 1
ATOM 571 C C . MET A 1 79 ? -6.034 7.671 2.213 1.00 96.56 79 MET A C 1
ATOM 573 O O . MET A 1 79 ? -5.940 8.854 1.889 1.00 96.56 79 MET A O 1
ATOM 577 N N . CYS A 1 80 ? -7.104 7.211 2.874 1.00 95.75 80 CYS A N 1
ATOM 578 C CA . CYS A 1 80 ? -8.153 8.094 3.402 1.00 95.75 80 CYS A CA 1
ATOM 579 C C . CYS A 1 80 ? -7.586 9.087 4.425 1.00 95.75 80 CYS A C 1
ATOM 581 O O . CYS A 1 80 ? -7.895 10.278 4.368 1.00 95.75 80 CYS A O 1
ATOM 583 N N . TRP A 1 81 ? -6.733 8.619 5.340 1.00 96.75 81 TRP A N 1
ATOM 584 C CA . TRP A 1 81 ? -6.069 9.478 6.316 1.00 96.75 81 TRP A CA 1
ATOM 585 C C . TRP A 1 81 ? -5.151 10.505 5.639 1.00 96.75 81 TRP A C 1
ATOM 587 O O . TRP A 1 81 ? -5.249 11.692 5.946 1.00 96.75 81 TRP A O 1
ATOM 597 N N . LEU A 1 82 ? -4.326 10.096 4.671 1.00 96.88 82 LEU A N 1
ATOM 598 C CA . LEU A 1 82 ? -3.500 11.015 3.880 1.00 96.88 82 LEU A CA 1
ATOM 599 C C . LEU A 1 82 ? -4.360 12.060 3.167 1.00 96.88 82 LEU A C 1
ATOM 601 O O . LEU A 1 82 ? -4.069 13.255 3.211 1.00 96.88 82 LEU A O 1
ATOM 605 N N . SER A 1 83 ? -5.451 11.603 2.554 1.00 95.44 83 SER A N 1
ATOM 606 C CA . SER A 1 83 ? -6.340 12.467 1.796 1.00 95.44 83 SER A CA 1
ATOM 607 C C . SER A 1 83 ? -6.996 13.536 2.668 1.00 95.44 83 SER A C 1
ATOM 609 O O . SER A 1 83 ? -7.040 14.706 2.297 1.00 95.44 83 SER A O 1
ATOM 611 N N . LYS A 1 84 ? -7.445 13.138 3.863 1.00 95.62 84 LYS A N 1
ATOM 612 C CA . LYS A 1 84 ? -8.089 14.023 4.835 1.00 95.62 84 LYS A CA 1
ATOM 613 C C . LYS A 1 84 ? -7.131 15.051 5.439 1.00 95.62 84 LYS A C 1
ATOM 615 O O . LYS A 1 84 ? -7.558 16.162 5.729 1.00 95.62 84 LYS A O 1
ATOM 620 N N . ASN A 1 85 ? -5.880 14.668 5.690 1.00 96.56 85 ASN A N 1
ATOM 621 C CA . ASN A 1 85 ? -4.955 15.492 6.474 1.00 96.56 85 ASN A CA 1
ATOM 622 C C . ASN A 1 85 ? -3.972 16.307 5.623 1.00 96.56 85 ASN A C 1
ATOM 624 O O . ASN A 1 85 ? -3.453 17.300 6.120 1.00 96.56 85 ASN A O 1
ATOM 628 N N . PHE A 1 86 ? -3.703 15.904 4.375 1.00 96.31 86 PHE A N 1
ATOM 629 C CA . PHE A 1 86 ? -2.644 16.522 3.566 1.00 96.31 86 PHE A CA 1
ATOM 630 C C . PHE A 1 86 ? -3.109 16.984 2.186 1.00 96.31 86 PHE A C 1
ATOM 632 O O . PHE A 1 86 ? -2.706 18.059 1.754 1.00 96.31 86 PHE A O 1
ATOM 639 N N . SER A 1 87 ? -3.925 16.202 1.467 1.00 94.25 87 SER A N 1
ATOM 640 C CA . SER A 1 87 ? -4.400 16.616 0.138 1.00 94.25 87 SER A CA 1
ATOM 641 C C . SER A 1 87 ? -5.579 15.784 -0.375 1.00 94.25 87 SER A C 1
ATOM 643 O O . SER A 1 87 ? -5.477 14.559 -0.417 1.00 94.25 87 SER A O 1
ATOM 645 N N . PRO A 1 88 ? -6.657 16.396 -0.899 1.00 91.88 88 PRO A N 1
ATOM 646 C CA . PRO A 1 88 ? -7.714 15.651 -1.584 1.00 91.88 88 PRO A CA 1
ATOM 647 C C . PRO A 1 88 ? -7.253 15.078 -2.937 1.00 91.88 88 PRO A C 1
ATOM 649 O O . PRO A 1 88 ? -7.931 14.230 -3.513 1.00 91.88 88 PRO A O 1
ATOM 652 N N . ASN A 1 89 ? -6.106 15.525 -3.463 1.00 92.06 89 ASN A N 1
ATOM 653 C CA . ASN A 1 89 ? -5.599 15.093 -4.756 1.00 92.06 89 ASN A CA 1
ATOM 654 C C . ASN A 1 89 ? -5.019 13.670 -4.677 1.00 92.06 89 ASN A C 1
ATOM 656 O O . ASN A 1 89 ? -4.027 13.411 -3.991 1.00 92.06 89 ASN A O 1
ATOM 660 N N . MET A 1 90 ? -5.611 12.756 -5.446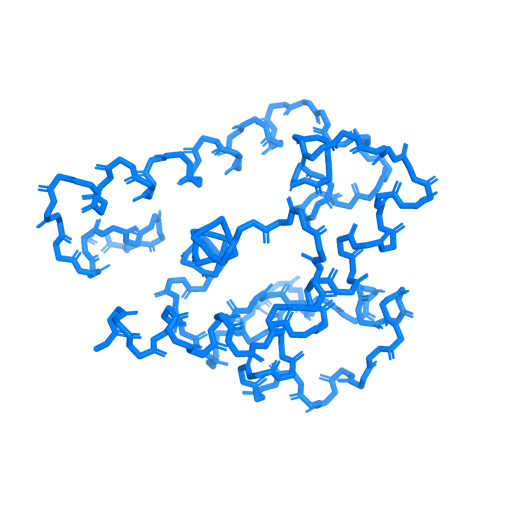 1.00 89.62 90 MET A N 1
ATOM 661 C CA . MET A 1 90 ? -5.210 11.351 -5.498 1.00 89.62 90 MET A CA 1
ATOM 662 C C . MET A 1 90 ? -3.747 11.143 -5.909 1.00 89.62 90 MET A C 1
ATOM 664 O O . MET A 1 90 ? -3.058 10.297 -5.344 1.00 89.62 90 MET A O 1
ATOM 668 N N . PHE A 1 91 ? -3.253 11.938 -6.855 1.00 90.81 91 PHE A N 1
ATOM 669 C CA . PHE A 1 91 ? -1.880 11.864 -7.343 1.00 90.81 91 PHE A CA 1
ATOM 670 C C . PHE A 1 91 ? -0.865 12.215 -6.246 1.00 90.81 91 PHE A C 1
ATOM 672 O O . PHE A 1 91 ? 0.198 11.593 -6.154 1.00 90.81 91 PHE A O 1
ATOM 679 N N . SER A 1 92 ? -1.191 13.178 -5.379 1.00 94.00 92 SER A N 1
ATOM 680 C CA . SER A 1 92 ? -0.396 13.472 -4.180 1.00 94.00 92 SER A CA 1
ATOM 681 C C . SER A 1 92 ? -0.503 12.346 -3.154 1.00 94.00 92 SER A C 1
ATOM 683 O O . SER A 1 92 ? 0.515 11.927 -2.612 1.00 94.00 92 SER A O 1
ATOM 685 N N . VAL A 1 93 ? -1.705 11.809 -2.913 1.00 95.06 93 VAL A N 1
ATOM 686 C CA . VAL A 1 93 ? -1.920 10.700 -1.964 1.00 95.06 93 VAL A CA 1
ATOM 687 C C . VAL A 1 93 ? -1.098 9.466 -2.333 1.00 95.06 93 VAL A C 1
ATOM 689 O O . VAL A 1 93 ? -0.421 8.923 -1.467 1.00 95.06 93 VAL A O 1
ATOM 692 N N . ILE A 1 94 ? -1.082 9.070 -3.608 1.00 93.94 94 ILE A N 1
ATOM 693 C CA . ILE A 1 94 ? -0.271 7.940 -4.088 1.00 93.94 94 ILE A CA 1
ATOM 694 C C . ILE A 1 94 ? 1.227 8.222 -3.896 1.00 93.94 94 ILE A C 1
ATOM 696 O O . ILE A 1 94 ? 1.965 7.364 -3.422 1.00 93.94 94 ILE A O 1
ATOM 700 N N . GLY A 1 95 ? 1.691 9.443 -4.183 1.00 95.44 95 GLY A N 1
ATOM 701 C CA . GLY A 1 95 ? 3.086 9.820 -3.925 1.00 95.44 95 GLY A CA 1
ATOM 702 C C . GLY A 1 95 ? 3.463 9.783 -2.437 1.00 95.44 95 GLY A C 1
ATOM 703 O O . GLY A 1 95 ? 4.561 9.347 -2.088 1.00 95.44 95 GLY A O 1
ATOM 704 N N . MET A 1 96 ? 2.554 10.222 -1.561 1.00 97.06 96 MET A N 1
ATOM 705 C CA . MET A 1 96 ? 2.735 10.188 -0.105 1.00 97.06 96 MET A CA 1
ATOM 706 C C . MET A 1 96 ? 2.645 8.775 0.467 1.00 97.06 96 MET A C 1
ATOM 708 O O . MET A 1 96 ? 3.233 8.526 1.511 1.00 97.06 96 MET A O 1
ATOM 712 N N . TYR A 1 97 ? 1.941 7.852 -0.189 1.00 96.50 97 TYR A N 1
ATOM 713 C CA . TYR A 1 97 ? 1.907 6.455 0.235 1.00 96.50 97 TYR A CA 1
ATOM 714 C C . TYR A 1 97 ? 3.318 5.847 0.242 1.00 96.50 97 TYR A C 1
ATOM 716 O O . TYR A 1 97 ? 3.711 5.229 1.224 1.00 96.50 97 TYR A O 1
ATOM 724 N N . ASN A 1 98 ? 4.106 6.128 -0.802 1.00 94.94 98 ASN A N 1
ATOM 725 C CA . ASN A 1 98 ? 5.493 5.676 -0.930 1.00 94.94 98 ASN A CA 1
ATOM 726 C C . ASN A 1 98 ? 6.478 6.443 -0.026 1.00 94.94 98 ASN A C 1
ATOM 728 O O . ASN A 1 98 ? 7.318 5.851 0.641 1.00 94.94 98 ASN A O 1
ATOM 732 N N . GLN A 1 99 ? 6.410 7.778 -0.006 1.00 93.81 99 GLN A N 1
ATOM 733 C CA . GLN A 1 99 ? 7.441 8.608 0.648 1.00 93.81 99 GLN A CA 1
ATOM 734 C C . GLN A 1 99 ? 7.054 9.141 2.034 1.00 93.81 99 GLN A C 1
ATOM 736 O O . GLN A 1 99 ? 7.849 9.807 2.697 1.00 93.81 99 GLN A O 1
ATOM 741 N N . GLY A 1 100 ? 5.818 8.914 2.461 1.00 94.00 100 GLY A N 1
ATOM 742 C CA . GLY A 1 100 ? 5.232 9.552 3.630 1.00 94.00 100 GLY A CA 1
ATOM 743 C C . GLY A 1 100 ? 4.736 10.988 3.374 1.00 94.00 100 GLY A C 1
ATOM 744 O O . GLY A 1 100 ? 5.061 11.624 2.362 1.00 94.00 100 GLY A O 1
ATOM 745 N N . PRO A 1 101 ? 3.943 11.533 4.317 1.00 94.06 101 PRO A N 1
ATOM 746 C CA . PRO A 1 101 ? 3.223 12.794 4.138 1.00 94.06 101 PRO A CA 1
ATOM 747 C C . PRO A 1 101 ? 4.114 14.041 4.088 1.00 94.06 101 PRO A C 1
ATOM 749 O O . PRO A 1 101 ? 3.755 15.017 3.436 1.00 94.06 101 PRO A O 1
ATOM 752 N N . GLY A 1 102 ? 5.291 14.017 4.726 1.00 92.38 102 GLY A N 1
ATOM 753 C CA . GLY A 1 102 ? 6.215 15.161 4.746 1.00 92.38 102 GLY A CA 1
ATOM 754 C C . GLY A 1 102 ? 6.744 15.562 3.362 1.00 92.38 102 GLY A C 1
ATOM 755 O O . GLY A 1 102 ? 7.194 16.686 3.184 1.00 92.38 102 GLY A O 1
ATOM 756 N N . SER A 1 103 ? 6.648 14.665 2.375 1.00 91.62 103 SER A N 1
ATOM 757 C CA . SER A 1 103 ? 7.019 14.935 0.980 1.00 91.62 103 SER A CA 1
ATOM 758 C C . SER A 1 103 ? 5.961 15.721 0.191 1.00 91.62 103 SER A C 1
ATOM 760 O O . SER A 1 103 ? 6.219 16.125 -0.941 1.00 91.62 103 SER A O 1
ATOM 762 N N . GLY A 1 104 ? 4.730 15.839 0.708 1.00 92.50 104 GLY A N 1
ATOM 763 C CA . GLY A 1 104 ? 3.574 16.333 -0.054 1.00 92.50 104 GLY A CA 1
ATOM 764 C C . GLY A 1 104 ? 3.192 15.462 -1.263 1.00 92.50 104 GLY A C 1
ATOM 765 O O . GLY A 1 104 ? 2.326 15.837 -2.055 1.00 92.50 104 GLY A O 1
ATOM 766 N N . GLY A 1 105 ? 3.837 14.301 -1.435 1.00 92.38 105 GLY A N 1
ATOM 767 C CA . GLY A 1 105 ? 3.638 13.413 -2.578 1.00 92.38 105 GLY A CA 1
ATOM 768 C C . GLY A 1 105 ? 4.252 13.932 -3.875 1.00 92.38 105 GLY A C 1
ATOM 769 O O . GLY A 1 105 ? 3.791 13.555 -4.957 1.00 92.38 105 GLY A O 1
ATOM 770 N N . MET A 1 106 ? 5.262 14.795 -3.768 1.00 90.88 106 MET A N 1
ATOM 771 C CA . MET A 1 106 ? 5.950 15.429 -4.890 1.00 90.88 106 MET A CA 1
ATOM 772 C C . MET A 1 106 ? 7.422 15.001 -4.963 1.00 90.88 106 MET A C 1
ATOM 774 O O . MET A 1 106 ? 7.960 14.364 -4.051 1.00 90.88 106 MET A O 1
ATOM 778 N N . GLY A 1 107 ? 8.068 15.351 -6.073 1.00 92.31 107 GLY A N 1
ATOM 779 C CA . GLY A 1 107 ? 9.484 15.100 -6.310 1.00 92.31 107 GLY A CA 1
ATOM 780 C C . GLY A 1 107 ? 9.766 13.777 -7.019 1.00 92.31 107 GLY A C 1
ATOM 781 O O . GLY A 1 107 ? 8.911 12.904 -7.161 1.00 92.31 107 GLY A O 1
ATOM 782 N N . SER A 1 108 ? 11.023 13.621 -7.436 1.00 91.00 108 SER A N 1
ATOM 783 C CA . SER A 1 108 ? 11.436 12.579 -8.382 1.00 91.00 108 SER A CA 1
ATOM 784 C C . SER A 1 108 ? 11.166 11.149 -7.906 1.00 91.00 108 SER A C 1
ATOM 786 O O . SER A 1 108 ? 10.896 10.275 -8.726 1.00 91.00 108 SER A O 1
ATOM 788 N N . ALA A 1 109 ? 11.214 10.880 -6.601 1.00 89.06 109 ALA A N 1
ATOM 789 C CA . ALA A 1 109 ? 10.902 9.560 -6.059 1.00 89.06 109 ALA A CA 1
ATOM 790 C C . ALA A 1 109 ? 9.391 9.255 -6.072 1.00 89.06 109 ALA A C 1
ATOM 792 O O . ALA A 1 109 ? 9.010 8.134 -6.407 1.00 89.06 109 ALA A O 1
ATOM 793 N N . ALA A 1 110 ? 8.527 10.239 -5.799 1.00 91.56 110 ALA A N 1
ATOM 794 C CA . ALA A 1 110 ? 7.081 10.096 -5.985 1.00 91.56 110 ALA A CA 1
ATOM 795 C C . ALA A 1 110 ? 6.740 9.891 -7.462 1.00 91.56 110 ALA A C 1
ATOM 797 O O . ALA A 1 110 ? 5.926 9.028 -7.780 1.00 91.56 110 ALA A O 1
ATOM 798 N N . ASP A 1 111 ? 7.368 10.648 -8.359 1.00 92.06 111 ASP A N 1
ATOM 799 C CA . ASP A 1 111 ? 7.103 10.548 -9.796 1.00 92.06 111 ASP A CA 1
ATOM 800 C C . ASP A 1 111 ? 7.540 9.188 -10.348 1.00 92.06 111 ASP A C 1
ATOM 802 O O . ASP A 1 111 ? 6.785 8.538 -11.068 1.00 92.06 111 ASP A O 1
ATOM 806 N N . LYS A 1 112 ? 8.715 8.691 -9.936 1.00 91.50 112 LYS A N 1
ATOM 807 C CA . LYS A 1 112 ? 9.172 7.332 -10.268 1.00 91.50 112 LYS A CA 1
ATOM 808 C C . LYS A 1 112 ? 8.203 6.265 -9.770 1.00 91.50 112 LYS A C 1
ATOM 810 O O . LYS A 1 112 ? 7.947 5.302 -10.484 1.00 91.50 112 LYS A O 1
ATOM 815 N N . TYR A 1 113 ? 7.677 6.421 -8.558 1.00 92.19 113 TYR A N 1
ATOM 816 C CA . TYR A 1 113 ? 6.728 5.472 -7.986 1.00 92.19 113 TYR A CA 1
ATOM 817 C C . TYR A 1 113 ? 5.402 5.445 -8.754 1.00 92.19 113 TYR A C 1
ATOM 819 O O . TYR A 1 113 ? 4.932 4.378 -9.134 1.00 92.19 113 TYR A O 1
ATOM 827 N N . LYS A 1 114 ? 4.848 6.615 -9.078 1.00 91.94 114 LYS A N 1
ATOM 828 C CA . LYS A 1 114 ? 3.635 6.725 -9.902 1.00 91.94 114 LYS A CA 1
ATOM 829 C C . LYS A 1 114 ? 3.854 6.149 -11.297 1.00 91.94 114 LYS A C 1
ATOM 831 O O . LYS A 1 114 ? 3.027 5.384 -11.772 1.00 91.94 114 LYS A O 1
ATOM 836 N N . LYS A 1 115 ? 5.024 6.399 -11.892 1.00 90.19 115 LYS A N 1
ATOM 837 C CA . LYS A 1 115 ? 5.393 5.787 -13.167 1.00 90.19 115 LYS A CA 1
ATOM 838 C C . LYS A 1 115 ? 5.426 4.256 -13.086 1.00 90.19 115 LYS A C 1
ATOM 840 O O . LYS A 1 115 ? 4.970 3.614 -14.018 1.00 90.19 115 LYS A O 1
ATOM 845 N N . LYS A 1 116 ? 5.923 3.653 -11.996 1.00 88.75 116 LYS A N 1
ATOM 846 C CA . LYS A 1 116 ? 5.878 2.186 -11.827 1.00 88.75 116 LYS A CA 1
ATOM 847 C C . LYS A 1 116 ? 4.442 1.654 -11.835 1.00 88.75 116 LYS A C 1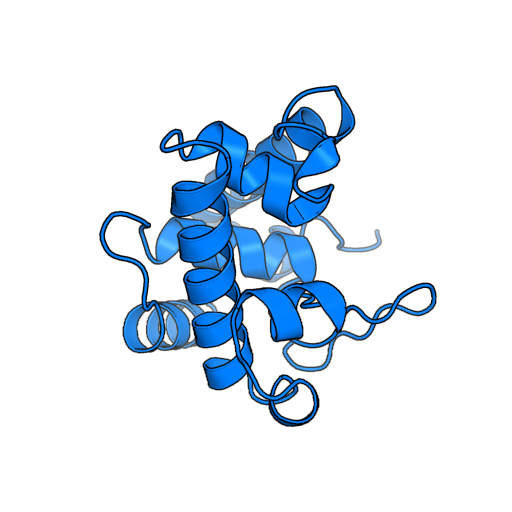
ATOM 849 O O . LYS A 1 116 ? 4.186 0.642 -12.477 1.00 88.75 116 LYS A O 1
ATOM 854 N N . ILE A 1 117 ? 3.522 2.351 -11.168 1.00 89.69 117 ILE A N 1
ATOM 855 C CA . ILE A 1 117 ? 2.090 2.015 -11.162 1.00 89.69 117 ILE A CA 1
ATOM 856 C C . ILE A 1 117 ? 1.512 2.114 -12.583 1.00 89.69 117 ILE A C 1
ATOM 858 O O . ILE A 1 117 ? 0.834 1.191 -13.034 1.00 89.69 117 ILE A O 1
ATOM 862 N N . ASP A 1 118 ? 1.825 3.189 -13.309 1.00 87.44 118 ASP A N 1
ATOM 863 C CA . ASP A 1 118 ? 1.384 3.379 -14.697 1.00 87.44 118 ASP A CA 1
ATOM 864 C C . ASP A 1 118 ? 1.985 2.324 -15.645 1.00 87.44 118 ASP A C 1
ATOM 866 O O . ASP A 1 118 ? 1.295 1.801 -16.518 1.00 87.44 118 ASP A O 1
ATOM 870 N N . ASP A 1 119 ? 3.252 1.953 -15.455 1.00 84.81 119 ASP A N 1
ATOM 871 C CA . ASP A 1 119 ? 3.918 0.909 -16.237 1.00 84.81 119 ASP A CA 1
ATOM 872 C C . ASP A 1 119 ? 3.267 -0.467 -15.989 1.00 84.81 119 ASP A C 1
ATOM 874 O O . ASP A 1 119 ? 3.032 -1.211 -16.945 1.00 84.81 119 ASP A O 1
ATOM 878 N N . CYS A 1 120 ? 2.902 -0.788 -14.737 1.00 81.38 120 CYS A N 1
ATOM 879 C CA . CYS A 1 120 ? 2.138 -2.001 -14.405 1.00 81.38 120 CYS A CA 1
ATOM 880 C C . CYS A 1 120 ? 0.779 -2.009 -15.112 1.00 81.38 120 CYS A C 1
ATOM 882 O O . CYS A 1 120 ? 0.394 -3.010 -15.719 1.00 81.38 120 CYS A O 1
ATOM 884 N N . SER A 1 121 ? 0.085 -0.869 -15.079 1.00 83.25 121 SER A N 1
ATOM 885 C CA . SER A 1 121 ? -1.197 -0.663 -15.755 1.00 83.25 121 SER A CA 1
ATOM 886 C C . SER A 1 121 ? -1.102 -0.948 -17.255 1.00 83.25 121 SER A C 1
ATOM 888 O O . SER A 1 121 ? -1.877 -1.731 -17.806 1.00 83.25 121 SER A O 1
ATOM 890 N N . LEU A 1 122 ? -0.094 -0.374 -17.917 1.00 80.38 122 LEU A N 1
ATOM 891 C CA . LEU A 1 122 ? 0.148 -0.577 -19.344 1.00 80.38 122 LEU A CA 1
ATOM 892 C C . LEU A 1 122 ? 0.525 -2.022 -19.680 1.00 80.38 122 LEU A C 1
ATOM 894 O O . LEU A 1 122 ? 0.140 -2.514 -20.741 1.00 80.38 122 LEU A O 1
ATOM 898 N N . CYS A 1 123 ? 1.279 -2.694 -18.809 1.00 78.94 123 CYS A N 1
ATOM 899 C CA . CYS A 1 123 ? 1.658 -4.091 -18.998 1.00 78.94 123 CYS A CA 1
ATOM 900 C C . CYS A 1 123 ? 0.432 -5.014 -18.987 1.00 78.94 123 CYS A C 1
ATOM 902 O O . CYS A 1 123 ? 0.247 -5.804 -19.916 1.00 78.94 123 CYS A O 1
ATOM 904 N N . ILE A 1 124 ? -0.449 -4.850 -17.996 1.00 77.31 124 ILE A N 1
ATOM 905 C CA . ILE A 1 124 ? -1.668 -5.657 -17.857 1.00 77.31 124 ILE A CA 1
ATOM 906 C C . ILE A 1 124 ? -2.630 -5.402 -19.025 1.00 77.31 124 ILE A C 1
ATOM 908 O O . ILE A 1 124 ? -3.119 -6.354 -19.631 1.00 77.31 124 ILE A O 1
ATOM 912 N N . MET A 1 125 ? -2.828 -4.141 -19.436 1.00 78.00 125 MET A N 1
ATOM 913 C CA . MET A 1 125 ? -3.669 -3.821 -20.604 1.00 78.00 125 MET A CA 1
ATOM 914 C C . MET A 1 125 ? -3.170 -4.454 -21.910 1.00 78.00 125 MET A C 1
ATOM 916 O O . MET A 1 125 ? -3.963 -4.724 -22.809 1.00 78.00 125 MET A O 1
ATOM 920 N N . LYS A 1 126 ? -1.863 -4.703 -22.032 1.00 77.75 126 LYS A N 1
ATOM 921 C CA . LYS A 1 126 ? -1.255 -5.337 -23.211 1.00 77.75 126 LYS A CA 1
ATOM 922 C C . LYS A 1 126 ? -1.249 -6.869 -23.149 1.00 77.75 126 LYS A C 1
ATOM 924 O O . LYS A 1 126 ? -0.601 -7.489 -23.985 1.00 77.75 126 LYS A O 1
ATOM 929 N N . SER A 1 127 ? -1.990 -7.476 -22.213 1.00 65.19 127 SER A N 1
ATOM 930 C CA . SER A 1 127 ? -2.030 -8.930 -21.973 1.00 65.19 127 SER A CA 1
ATOM 931 C C . SER A 1 127 ? -0.701 -9.529 -21.485 1.00 65.19 127 SER A C 1
ATOM 933 O O . SER A 1 127 ? -0.438 -10.707 -21.716 1.00 65.19 127 SER A O 1
ATOM 935 N N . GLY A 1 128 ? 0.153 -8.740 -20.820 1.00 60.25 128 GLY A N 1
ATOM 936 C CA . GLY A 1 128 ? 1.345 -9.278 -20.161 1.00 60.25 128 GLY A CA 1
ATOM 937 C C . GLY A 1 128 ? 0.959 -10.279 -19.067 1.00 60.25 128 GLY A C 1
ATOM 938 O O . GLY A 1 128 ? 0.047 -10.020 -18.282 1.00 60.25 128 GLY A O 1
ATOM 939 N N . CYS A 1 129 ? 1.636 -11.428 -19.010 1.00 51.84 129 CYS A N 1
ATOM 940 C CA . CYS A 1 129 ? 1.465 -12.386 -17.919 1.00 51.84 129 CYS A CA 1
ATOM 941 C C . CYS A 1 129 ? 1.828 -11.733 -16.573 1.00 51.84 129 CYS A C 1
ATOM 943 O O . CYS A 1 129 ? 2.723 -10.892 -16.503 1.00 51.84 129 CYS A O 1
ATOM 945 N N . CYS A 1 130 ? 1.159 -12.145 -15.492 1.00 51.91 130 CYS A N 1
ATOM 946 C CA . CYS A 1 130 ? 1.266 -11.533 -14.157 1.00 51.91 130 CYS A CA 1
ATOM 947 C C . CYS A 1 130 ? 2.718 -11.354 -13.677 1.00 51.91 130 CYS A C 1
ATOM 949 O O . CYS A 1 130 ? 3.075 -10.298 -13.156 1.00 51.91 130 CYS A O 1
ATOM 951 N N . ASP A 1 131 ? 3.570 -12.354 -13.921 1.00 56.28 131 ASP A N 1
ATOM 952 C CA . ASP A 1 131 ? 4.983 -12.329 -13.534 1.00 56.28 131 ASP A CA 1
ATOM 953 C C . ASP A 1 131 ? 5.815 -11.330 -14.344 1.00 56.28 131 ASP A C 1
ATOM 955 O O . ASP A 1 131 ? 6.878 -10.912 -13.892 1.00 56.28 131 ASP A O 1
ATOM 959 N N . ASP A 1 132 ? 5.391 -10.972 -15.556 1.00 59.34 132 ASP A N 1
ATOM 960 C CA . ASP A 1 132 ? 6.084 -10.011 -16.425 1.00 59.34 132 ASP A CA 1
ATOM 961 C C . ASP A 1 132 ? 5.755 -8.565 -16.057 1.00 59.34 132 ASP A C 1
ATOM 963 O O . ASP A 1 132 ? 6.561 -7.665 -16.293 1.00 59.34 132 ASP A O 1
ATOM 967 N N . CYS A 1 133 ? 4.601 -8.353 -15.423 1.00 62.12 133 CYS A N 1
ATOM 968 C CA . CYS A 1 133 ? 4.155 -7.041 -14.971 1.00 62.12 133 CYS A CA 1
ATOM 969 C C . CYS A 1 133 ? 4.629 -6.688 -13.556 1.00 62.12 133 CYS A C 1
ATOM 971 O O . CYS A 1 133 ? 4.324 -5.597 -13.081 1.00 62.12 133 CYS A O 1
ATOM 973 N N . ASN A 1 134 ? 5.393 -7.562 -12.888 1.00 66.56 134 ASN A N 1
ATOM 974 C CA . ASN A 1 134 ? 6.035 -7.246 -11.614 1.00 66.56 134 ASN A CA 1
ATOM 975 C C . ASN A 1 134 ? 7.200 -6.255 -11.843 1.00 66.56 134 ASN A C 1
ATOM 977 O O . ASN A 1 134 ? 8.247 -6.650 -12.370 1.00 66.56 134 ASN A O 1
ATOM 981 N N . PRO A 1 135 ? 7.099 -4.987 -11.394 1.00 58.28 135 PRO A N 1
ATOM 982 C CA . PRO A 1 135 ? 8.150 -3.989 -11.602 1.00 58.28 135 PRO A CA 1
ATOM 983 C C . PRO A 1 135 ? 9.411 -4.279 -10.774 1.00 58.28 135 PRO A C 1
ATOM 985 O O . PRO A 1 135 ? 10.438 -3.622 -10.956 1.00 58.28 135 PRO A O 1
ATOM 988 N N . ASN A 1 136 ? 9.337 -5.248 -9.859 1.00 59.91 136 ASN A N 1
ATOM 989 C CA . ASN A 1 136 ? 10.430 -5.711 -9.017 1.00 59.91 136 ASN A CA 1
ATOM 990 C C . ASN A 1 136 ? 10.970 -7.089 -9.451 1.00 59.91 136 ASN A C 1
ATOM 992 O O . ASN A 1 136 ? 11.802 -7.657 -8.738 1.00 59.91 136 ASN A O 1
ATOM 996 N N . LYS A 1 137 ? 10.544 -7.635 -10.605 1.00 62.88 137 LYS A N 1
ATOM 997 C CA . LYS A 1 137 ? 11.097 -8.884 -11.153 1.00 62.88 137 LYS A CA 1
ATOM 998 C C . LYS A 1 137 ? 12.606 -8.719 -11.357 1.00 62.88 137 LYS A C 1
ATOM 1000 O O . LYS A 1 137 ? 13.053 -7.853 -12.113 1.00 62.88 137 LYS A O 1
ATOM 1005 N N . LYS A 1 138 ? 13.410 -9.536 -10.673 1.00 50.94 138 LYS A N 1
ATOM 1006 C CA . LYS A 1 138 ? 14.849 -9.617 -10.953 1.00 50.94 138 LYS A CA 1
ATOM 1007 C C . LYS A 1 138 ? 15.027 -10.339 -12.293 1.00 50.94 138 LYS A C 1
ATOM 1009 O O . LYS A 1 138 ? 14.382 -11.363 -12.506 1.00 50.94 138 LYS A O 1
ATOM 1014 N N . LYS A 1 139 ? 15.833 -9.758 -13.188 1.00 46.19 139 LYS A N 1
ATOM 1015 C CA . LYS A 1 139 ? 16.240 -10.398 -14.449 1.00 46.19 139 LYS A CA 1
ATOM 1016 C C . LYS A 1 139 ? 17.037 -11.667 -14.188 1.00 46.19 139 LYS A C 1
ATOM 1018 O O . LYS A 1 139 ? 17.793 -11.666 -13.190 1.00 46.19 139 LYS A O 1
#

Sequence (139 aa):
MLDDLEKLINDNNQRPGLSGTTVLYIALTESGGDPNANASSSSAIGLMQITKVMAKQAKCSYSALADPAEAIQCATKYMCWLSKNFSPNMFSVIGMYNQGPGSGGMGSAADKYKKKIDDCSLCIMKSGCCDDCNPNKKK

Secondary structure (DSSP, 8-state):
-HHHHHHHHHHH---TTS-HHHHHHHHHHHHTT-TT-B-TTSS-BTTTTB-HHHHHHHT--GGGTTSHHHHHHHHHHHHHHHHHHT-S-HHHHHHHHHH-GGGTT-SHHHHHHHHHHHHHHHHHHTT--TTTS-TT---

pLDDT: mean 89.25, std 11.69, range [46.19, 98.44]

Foldseek 3Di:
DLVVQLVLQVVQQPAPPDHSLLLSLQLLAQALQAQQDQDPVFQQGGSNGDHPVLCVLLVADSVCSSPVSSVSNSLNSSLVSLCVPQHVDPLQSQLCSVVNRVCSSDDDSSVVSVVLSVQLVVCVVVVHDSQRSRPPNDD

Radius of gyration: 13.82 Å; chains: 1; bounding box: 31×32×37 Å